Protein AF-D0SQ70-F1 (afdb_monomer_lite)

Sequence (177 aa):
MDIISVLKALFLGFIEGLTEFLPVSSTGHLILFGHLIDFHSDSGRVFEVVIQLGAILAVCWLYRKKIINLLHGFISGDYHARRFAINVFISFIPAVVIGVIAVDFIKQVLFSPSVVASALIIGALLIFAVEAKNFKVQTIEATNIGFKQAIVIGLVQCLAMIPGTSRSGATIIGAVT

pLDDT: mean 91.38, std 6.16, range [59.06, 98.06]

Organism: NCBI:txid575587

Radius of gyration: 18.03 Å; chains: 1; bounding box: 43×43×42 Å

Structure (mmCIF, N/CA/C/O backbone):
data_AF-D0SQ70-F1
#
_entry.id   AF-D0SQ70-F1
#
loop_
_atom_site.group_PDB
_atom_site.id
_atom_site.type_symbol
_atom_site.label_atom_id
_atom_site.label_alt_id
_atom_site.label_comp_id
_atom_site.label_asym_id
_atom_site.label_entity_id
_atom_site.label_seq_id
_atom_site.pdbx_PDB_ins_code
_atom_site.Cartn_x
_atom_site.Cartn_y
_atom_site.Cartn_z
_atom_site.occupancy
_atom_site.B_iso_or_equiv
_atom_site.auth_seq_id
_atom_site.auth_comp_id
_atom_site.auth_asym_id
_atom_site.auth_atom_id
_atom_site.pdbx_PDB_model_num
ATOM 1 N N . MET A 1 1 ? 19.336 -22.325 -10.936 1.00 65.19 1 MET A N 1
ATOM 2 C CA . MET A 1 1 ? 19.566 -20.869 -10.860 1.00 65.19 1 MET A CA 1
ATOM 3 C C . MET A 1 1 ? 21.047 -20.645 -10.669 1.00 65.19 1 MET A C 1
ATOM 5 O O . MET A 1 1 ? 21.650 -21.312 -9.837 1.00 65.19 1 MET A O 1
ATOM 9 N N . ASP A 1 2 ? 21.626 -19.768 -11.469 1.00 88.75 2 ASP A N 1
ATOM 10 C CA . ASP A 1 2 ? 22.977 -19.255 -11.282 1.00 88.75 2 ASP A CA 1
ATOM 11 C C . ASP A 1 2 ? 23.042 -18.331 -10.051 1.00 88.75 2 ASP A C 1
ATOM 13 O O . ASP A 1 2 ? 22.047 -17.727 -9.644 1.00 88.75 2 ASP A O 1
ATOM 17 N N . ILE A 1 3 ? 24.225 -18.235 -9.439 1.00 93.81 3 ILE A N 1
ATOM 18 C CA . ILE A 1 3 ? 24.451 -17.436 -8.221 1.00 93.81 3 ILE A CA 1
ATOM 19 C C . ILE A 1 3 ? 24.112 -15.959 -8.462 1.00 93.81 3 ILE A C 1
ATOM 21 O O . ILE A 1 3 ? 23.568 -15.298 -7.580 1.00 93.81 3 ILE A O 1
ATOM 25 N N . ILE A 1 4 ? 24.384 -15.451 -9.666 1.00 92.88 4 ILE A N 1
ATOM 26 C CA . ILE A 1 4 ? 24.116 -14.060 -10.036 1.00 92.88 4 ILE A CA 1
ATOM 27 C C . ILE A 1 4 ? 22.607 -13.787 -10.005 1.00 92.88 4 ILE A C 1
ATOM 29 O O . ILE A 1 4 ? 22.189 -12.812 -9.384 1.00 92.88 4 ILE A O 1
ATOM 33 N N . SER A 1 5 ? 21.776 -14.668 -10.569 1.00 90.69 5 SER A N 1
ATOM 34 C CA . SER A 1 5 ? 20.314 -14.542 -10.475 1.00 90.69 5 SER A CA 1
ATOM 35 C C . SER A 1 5 ? 19.795 -14.567 -9.037 1.00 90.69 5 SER A C 1
ATOM 37 O O . SER A 1 5 ? 18.888 -13.806 -8.704 1.00 90.69 5 SER A O 1
ATOM 39 N N . VAL A 1 6 ? 20.377 -15.391 -8.157 1.00 93.06 6 VAL A N 1
ATOM 40 C CA . VAL A 1 6 ? 20.009 -15.408 -6.726 1.00 93.06 6 VAL A CA 1
ATOM 41 C C . VAL A 1 6 ? 20.348 -14.074 -6.059 1.00 93.06 6 VAL A C 1
ATOM 43 O O . VAL A 1 6 ? 19.530 -13.539 -5.314 1.00 93.06 6 VAL A O 1
ATOM 46 N N . LEU A 1 7 ? 21.518 -13.501 -6.350 1.00 95.38 7 LEU A N 1
ATOM 47 C CA . LEU A 1 7 ? 21.910 -12.190 -5.826 1.00 95.38 7 LEU A CA 1
ATOM 48 C C . LEU A 1 7 ? 21.004 -11.065 -6.345 1.00 95.38 7 LEU A C 1
ATOM 50 O O . LEU A 1 7 ? 20.592 -10.218 -5.553 1.00 95.38 7 LEU A O 1
ATOM 54 N N . LYS A 1 8 ? 20.632 -11.078 -7.634 1.00 94.81 8 LYS A N 1
ATOM 55 C CA . LYS A 1 8 ? 19.654 -10.130 -8.199 1.00 94.81 8 LYS A CA 1
ATOM 56 C C . LYS A 1 8 ? 18.297 -10.248 -7.495 1.00 94.81 8 LYS A C 1
ATOM 58 O O . LYS A 1 8 ? 17.722 -9.236 -7.100 1.00 94.81 8 LYS A O 1
ATOM 63 N N . ALA A 1 9 ? 17.816 -11.473 -7.276 1.00 93.81 9 ALA A N 1
ATOM 64 C CA . ALA A 1 9 ? 16.555 -11.724 -6.584 1.00 93.81 9 ALA A CA 1
ATOM 65 C C . ALA A 1 9 ? 16.586 -11.261 -5.117 1.00 93.81 9 ALA A C 1
ATOM 67 O O . ALA A 1 9 ? 15.642 -10.624 -4.655 1.00 93.81 9 ALA A O 1
ATOM 68 N N . LEU A 1 10 ? 17.680 -11.530 -4.394 1.00 95.38 10 LEU A N 1
ATOM 69 C CA . LEU A 1 10 ? 17.880 -11.052 -3.021 1.00 95.38 10 LEU A CA 1
ATOM 70 C C . LEU A 1 10 ? 17.897 -9.524 -2.951 1.00 95.38 10 LEU A C 1
ATOM 72 O O . LEU A 1 10 ? 17.281 -8.945 -2.061 1.00 95.38 10 LEU A O 1
ATOM 76 N N . PHE A 1 11 ? 18.569 -8.874 -3.900 1.00 96.31 11 PHE A N 1
ATOM 77 C CA . PHE A 1 11 ? 18.612 -7.420 -3.983 1.00 96.31 11 PHE A CA 1
ATOM 78 C C . PHE A 1 11 ? 17.219 -6.821 -4.216 1.00 96.31 11 PHE A C 1
ATOM 80 O O . PHE A 1 11 ? 16.804 -5.941 -3.465 1.00 96.31 11 PHE A O 1
ATOM 87 N N . LEU A 1 12 ? 16.454 -7.333 -5.184 1.00 96.12 12 LEU A N 1
ATOM 88 C CA . LEU A 1 12 ? 15.084 -6.866 -5.426 1.00 96.12 12 LEU A CA 1
ATOM 89 C C . LEU A 1 12 ? 14.150 -7.161 -4.244 1.00 96.12 12 LEU A C 1
ATOM 91 O O . LEU A 1 12 ? 13.348 -6.306 -3.880 1.00 96.12 12 LEU A O 1
ATOM 95 N N . GLY A 1 13 ? 14.288 -8.320 -3.594 1.00 96.50 13 GLY A N 1
ATOM 96 C CA . GLY A 1 13 ? 13.541 -8.646 -2.377 1.00 96.50 13 GLY A CA 1
ATOM 97 C C . GLY A 1 13 ? 13.856 -7.702 -1.211 1.00 96.50 13 GLY A C 1
ATOM 98 O O . GLY A 1 13 ? 12.959 -7.322 -0.460 1.00 96.50 13 GLY A O 1
ATOM 99 N N . PHE A 1 14 ? 15.113 -7.269 -1.079 1.00 96.88 14 PHE A N 1
ATOM 100 C CA . PHE A 1 14 ? 15.507 -6.252 -0.106 1.00 96.88 14 PHE A CA 1
ATOM 101 C C . PHE A 1 14 ? 14.873 -4.889 -0.416 1.00 96.88 14 PHE A C 1
ATOM 103 O O . PHE A 1 14 ? 14.317 -4.258 0.482 1.00 96.88 14 PHE A O 1
ATOM 110 N N . ILE A 1 15 ? 14.902 -4.458 -1.682 1.00 97.12 15 ILE A N 1
ATOM 111 C CA . ILE A 1 15 ? 14.255 -3.213 -2.122 1.00 97.12 15 ILE A CA 1
ATOM 112 C C . ILE A 1 15 ? 12.750 -3.249 -1.846 1.00 97.12 15 ILE A C 1
ATOM 114 O O . ILE A 1 15 ? 12.219 -2.303 -1.267 1.00 97.12 15 ILE A O 1
ATOM 118 N N . GLU A 1 16 ? 12.072 -4.339 -2.202 1.00 96.31 16 GLU A N 1
ATOM 119 C CA . GLU A 1 16 ? 10.650 -4.550 -1.913 1.00 96.31 16 GLU A CA 1
ATOM 120 C C . GLU A 1 16 ? 10.363 -4.422 -0.411 1.00 96.31 16 GLU A C 1
ATOM 122 O O . GLU A 1 16 ? 9.550 -3.595 0.002 1.00 96.31 16 GLU A O 1
ATOM 127 N N . GLY A 1 17 ? 11.099 -5.159 0.426 1.00 95.88 17 GLY A N 1
ATOM 128 C CA . GLY A 1 17 ? 10.924 -5.118 1.879 1.00 95.88 17 GLY A CA 1
ATOM 129 C C . GLY A 1 17 ? 11.123 -3.725 2.487 1.00 95.88 17 GLY A C 1
ATOM 130 O O . GLY A 1 17 ? 10.432 -3.373 3.444 1.00 95.88 17 GLY A O 1
ATOM 131 N N . LEU A 1 18 ? 12.030 -2.916 1.929 1.00 95.88 18 LEU A N 1
ATOM 132 C CA . LEU A 1 18 ? 12.247 -1.534 2.362 1.00 95.88 18 LEU A CA 1
ATOM 133 C C . LEU A 1 18 ? 11.174 -0.560 1.870 1.00 95.88 18 LEU A C 1
ATOM 135 O O . LEU A 1 18 ? 10.900 0.424 2.548 1.00 95.88 18 LEU A O 1
ATOM 139 N N . THR A 1 19 ? 10.608 -0.771 0.686 1.00 95.81 19 THR A N 1
ATOM 140 C CA . THR A 1 19 ? 9.820 0.267 -0.001 1.00 95.81 19 THR A CA 1
ATOM 141 C C . THR A 1 19 ? 8.316 0.026 0.026 1.00 95.81 19 THR A C 1
ATOM 143 O O . THR A 1 19 ? 7.562 0.982 -0.142 1.00 95.81 19 THR A O 1
ATOM 146 N N . GLU A 1 20 ? 7.860 -1.199 0.295 1.00 94.69 20 GLU A N 1
ATOM 147 C CA . GLU A 1 20 ? 6.439 -1.567 0.221 1.00 94.69 20 GLU A CA 1
ATOM 148 C C . GLU A 1 20 ? 5.556 -0.801 1.218 1.00 94.69 20 GLU A C 1
ATOM 150 O O . GLU A 1 20 ? 4.446 -0.373 0.894 1.00 94.69 20 GLU A O 1
ATOM 155 N N . PHE A 1 21 ? 6.057 -0.571 2.434 1.00 92.88 21 PHE A N 1
ATOM 156 C CA . PHE A 1 21 ? 5.302 0.121 3.486 1.00 92.88 21 PHE A CA 1
ATOM 157 C C . PHE A 1 21 ? 5.644 1.605 3.611 1.00 92.88 21 PHE A C 1
ATOM 159 O O . PHE A 1 21 ? 4.884 2.353 4.226 1.00 92.88 21 PHE A O 1
ATOM 166 N N . LEU A 1 22 ? 6.745 2.052 3.003 1.00 93.12 22 LEU A N 1
ATOM 167 C CA . LEU A 1 22 ? 7.110 3.464 2.956 1.00 93.12 22 LEU A CA 1
ATOM 168 C C . LEU A 1 22 ? 6.321 4.176 1.844 1.00 93.12 22 LEU A C 1
ATOM 170 O O . LEU A 1 22 ? 6.012 3.563 0.817 1.00 93.12 22 LEU A O 1
ATOM 174 N N . PRO A 1 23 ? 5.998 5.472 1.997 1.00 92.81 23 PRO A N 1
ATOM 175 C CA . PRO A 1 23 ? 5.227 6.226 1.011 1.00 92.81 23 PRO A CA 1
ATOM 176 C C . PRO A 1 23 ? 6.066 6.615 -0.230 1.00 92.81 23 PRO A C 1
ATOM 178 O O . PRO A 1 23 ? 6.048 7.760 -0.663 1.00 92.81 23 PRO A O 1
ATOM 181 N N . VAL A 1 24 ? 6.824 5.663 -0.796 1.00 92.19 24 VAL A N 1
ATOM 182 C CA . VAL A 1 24 ? 7.835 5.878 -1.855 1.00 92.19 24 VAL A CA 1
ATOM 183 C C . VAL A 1 24 ? 7.651 4.996 -3.098 1.00 92.19 24 VAL A C 1
ATOM 185 O O . VAL A 1 24 ? 8.394 5.148 -4.060 1.00 92.19 24 VAL A O 1
ATOM 188 N N . SER A 1 25 ? 6.642 4.114 -3.106 1.00 92.50 25 SER A N 1
ATOM 189 C CA . SER A 1 25 ? 6.268 3.223 -4.221 1.00 92.50 25 SER A CA 1
ATOM 190 C C . SER A 1 25 ? 7.315 2.155 -4.563 1.00 92.50 25 SER A C 1
ATOM 192 O O . SER A 1 25 ? 8.255 2.380 -5.331 1.00 92.50 25 SER A O 1
ATOM 194 N N . SER A 1 26 ? 7.102 0.947 -4.039 1.00 92.31 26 SER A N 1
ATOM 195 C CA . SER A 1 26 ? 7.899 -0.249 -4.343 1.00 92.31 26 SER A CA 1
ATOM 196 C C . SER A 1 26 ? 7.909 -0.593 -5.830 1.00 92.31 26 SER A C 1
ATOM 198 O O . SER A 1 26 ? 8.962 -0.859 -6.402 1.00 92.31 26 SER A O 1
ATOM 200 N N . THR A 1 27 ? 6.761 -0.474 -6.504 1.00 89.75 27 THR A N 1
ATOM 201 C CA . THR A 1 27 ? 6.634 -0.758 -7.944 1.00 89.75 27 THR A CA 1
ATOM 202 C C . THR A 1 27 ? 7.589 0.089 -8.788 1.00 89.75 27 THR A C 1
ATOM 204 O O . THR A 1 27 ? 8.228 -0.437 -9.696 1.00 89.75 27 THR A O 1
ATOM 207 N N . GLY A 1 28 ? 7.721 1.387 -8.492 1.00 89.00 28 GLY A N 1
ATOM 208 C CA . GLY A 1 28 ? 8.653 2.259 -9.212 1.00 89.00 28 GLY A CA 1
ATOM 209 C C . GLY A 1 28 ? 10.113 1.845 -9.007 1.00 89.00 28 GLY A C 1
ATOM 210 O O . GLY A 1 28 ? 10.874 1.762 -9.971 1.00 89.00 28 GLY A O 1
ATOM 211 N N . HIS A 1 29 ? 10.482 1.516 -7.766 1.00 91.94 29 HIS A N 1
ATOM 212 C CA . HIS A 1 29 ? 11.832 1.070 -7.423 1.00 91.94 29 HIS A CA 1
ATOM 213 C C . HIS A 1 29 ? 12.172 -0.279 -8.066 1.00 91.94 29 HIS A C 1
ATOM 215 O O . HIS A 1 29 ? 13.251 -0.417 -8.636 1.00 91.94 29 HIS A O 1
ATOM 221 N N . LEU A 1 30 ? 11.256 -1.250 -8.042 1.00 91.94 30 LEU A N 1
ATOM 222 C CA . LEU A 1 30 ? 11.457 -2.555 -8.674 1.00 91.94 30 LEU A CA 1
ATOM 223 C C . LEU A 1 30 ? 11.602 -2.450 -10.195 1.00 91.94 30 LEU A C 1
ATOM 225 O O . LEU A 1 30 ? 12.467 -3.113 -10.759 1.00 91.94 30 LEU A O 1
ATOM 229 N N . ILE A 1 31 ? 10.824 -1.584 -10.858 1.00 87.94 31 ILE A N 1
ATOM 230 C CA . ILE A 1 31 ? 10.971 -1.333 -12.301 1.00 87.94 31 ILE A CA 1
ATOM 231 C C . ILE A 1 31 ? 12.347 -0.724 -12.605 1.00 87.94 31 ILE A C 1
ATOM 233 O O . ILE A 1 31 ? 13.044 -1.197 -13.502 1.00 87.94 31 ILE A O 1
ATOM 237 N N . LEU A 1 32 ? 12.752 0.306 -11.853 1.00 88.81 32 LEU A N 1
ATOM 238 C CA . LEU A 1 32 ? 14.027 0.993 -12.064 1.00 88.81 32 LEU A CA 1
ATOM 239 C C . LEU A 1 32 ? 15.219 0.062 -11.815 1.00 88.81 32 LEU A C 1
ATOM 241 O O . LEU A 1 32 ? 16.075 -0.101 -12.682 1.00 88.81 32 LEU A O 1
ATOM 245 N N . PHE A 1 33 ? 15.278 -0.558 -10.636 1.00 92.62 33 PHE A N 1
ATOM 246 C CA . PHE A 1 33 ? 16.391 -1.425 -10.264 1.00 92.62 33 PHE A CA 1
ATOM 247 C C . PHE A 1 33 ? 16.404 -2.724 -11.063 1.00 92.62 33 PHE A C 1
ATOM 249 O O . PHE A 1 33 ? 17.487 -3.177 -11.421 1.00 92.62 33 PHE A O 1
ATOM 256 N N . GLY A 1 34 ? 15.238 -3.283 -11.402 1.00 91.44 34 GLY A N 1
ATOM 257 C CA . GLY A 1 34 ? 15.129 -4.434 -12.295 1.00 91.44 34 GLY A CA 1
ATOM 258 C C . GLY A 1 34 ? 15.733 -4.147 -13.669 1.00 91.44 34 GLY A C 1
ATOM 259 O O . GLY A 1 34 ? 16.508 -4.954 -14.173 1.00 91.44 34 GLY A O 1
ATOM 260 N N . HIS A 1 35 ? 15.477 -2.961 -14.231 1.00 88.81 35 HIS A N 1
ATOM 261 C CA . HIS A 1 35 ? 16.108 -2.536 -15.481 1.00 88.81 35 HIS A CA 1
ATOM 262 C C . HIS A 1 35 ? 17.628 -2.340 -15.339 1.00 88.81 35 HIS A C 1
ATOM 264 O O . HIS A 1 35 ? 18.383 -2.823 -16.176 1.00 88.81 35 HIS A O 1
ATOM 270 N N . LEU A 1 36 ? 18.092 -1.685 -14.266 1.00 91.88 36 LEU A N 1
ATOM 271 C CA . LEU A 1 36 ? 19.521 -1.410 -14.042 1.00 91.88 36 LEU A CA 1
ATOM 272 C C . LEU A 1 36 ? 20.372 -2.673 -13.879 1.00 91.88 36 LEU A C 1
ATOM 274 O O . LEU A 1 36 ? 21.534 -2.685 -14.280 1.00 91.88 36 LEU A O 1
ATOM 278 N N . ILE A 1 37 ? 19.814 -3.717 -13.267 1.00 93.31 37 ILE A N 1
ATOM 279 C CA . ILE A 1 37 ? 20.520 -4.984 -13.046 1.00 93.31 37 ILE A CA 1
ATOM 280 C C . ILE A 1 37 ? 20.214 -6.021 -14.131 1.00 93.31 37 ILE A C 1
ATOM 282 O O . ILE A 1 37 ? 20.612 -7.174 -13.972 1.00 93.31 37 ILE A O 1
ATOM 286 N N . ASP A 1 38 ? 19.509 -5.643 -15.201 1.00 90.38 38 ASP A N 1
ATOM 287 C CA . ASP A 1 38 ? 19.092 -6.539 -16.285 1.00 90.38 38 ASP A CA 1
ATOM 288 C C . ASP A 1 38 ? 18.374 -7.790 -15.742 1.00 90.38 38 ASP A C 1
ATOM 290 O O . ASP A 1 38 ? 18.809 -8.935 -15.906 1.00 90.38 38 ASP A O 1
ATOM 294 N N . PHE A 1 39 ? 17.340 -7.560 -14.931 1.00 88.88 39 PHE A N 1
ATOM 295 C CA . PHE A 1 39 ? 16.474 -8.596 -14.382 1.00 88.88 39 PHE A CA 1
ATOM 296 C C . PHE A 1 39 ? 15.124 -8.545 -15.090 1.00 88.88 39 PHE A C 1
ATOM 298 O O . PHE A 1 39 ? 14.319 -7.636 -14.880 1.00 88.88 39 PHE A O 1
ATOM 305 N N . HIS A 1 40 ? 14.873 -9.551 -15.919 1.00 79.06 40 HIS A N 1
ATOM 306 C CA . HIS A 1 40 ? 13.598 -9.728 -16.594 1.00 79.06 40 HIS A CA 1
ATOM 307 C C . HIS A 1 40 ? 12.749 -10.723 -15.815 1.00 79.06 40 HIS A C 1
ATOM 309 O O . HIS A 1 40 ? 13.052 -11.912 -15.765 1.00 79.06 40 HIS A O 1
ATOM 315 N N . SER A 1 41 ? 11.684 -10.223 -15.197 1.00 70.56 41 SER A N 1
ATOM 316 C CA . SER A 1 41 ? 10.628 -11.078 -14.670 1.00 70.56 41 SER A CA 1
ATOM 317 C C . SER A 1 41 ? 9.864 -11.715 -15.833 1.00 70.56 41 SER A C 1
ATOM 319 O O . SER A 1 41 ? 9.606 -11.049 -16.841 1.00 70.56 41 SER A O 1
ATOM 321 N N . ASP A 1 42 ? 9.513 -12.994 -15.699 1.00 70.81 42 ASP A N 1
ATOM 322 C CA . ASP A 1 42 ? 8.733 -13.734 -16.694 1.00 70.81 42 ASP A CA 1
ATOM 323 C C . ASP A 1 42 ? 7.393 -13.043 -17.015 1.00 70.81 42 ASP A C 1
ATOM 325 O O . ASP A 1 42 ? 6.940 -12.117 -16.328 1.00 70.81 42 ASP A O 1
ATOM 329 N N . SER A 1 43 ? 6.725 -13.523 -18.071 1.00 59.06 43 SER A N 1
ATOM 330 C CA . SER A 1 43 ? 5.433 -13.027 -18.553 1.00 59.06 43 SER A CA 1
ATOM 331 C C . SER A 1 43 ? 4.447 -12.773 -17.401 1.00 59.06 43 SER A C 1
ATOM 333 O O . SER A 1 43 ? 3.882 -13.700 -16.829 1.00 59.06 43 SER A O 1
ATOM 335 N N . GLY A 1 44 ? 4.233 -11.497 -17.062 1.00 63.66 44 GLY A N 1
ATOM 336 C CA . GLY A 1 44 ? 3.262 -11.078 -16.046 1.00 63.66 44 GLY A CA 1
ATOM 337 C C . GLY A 1 44 ? 3.817 -10.565 -14.713 1.00 63.66 44 GLY A C 1
ATOM 338 O O . GLY A 1 44 ? 3.003 -10.280 -13.839 1.00 63.66 44 GLY A O 1
ATOM 339 N N . ARG A 1 45 ? 5.138 -10.376 -14.551 1.00 78.88 45 ARG A N 1
ATOM 340 C CA . ARG A 1 45 ? 5.746 -9.852 -13.302 1.00 78.88 45 ARG A CA 1
ATOM 341 C C . ARG A 1 45 ? 5.500 -10.737 -12.077 1.00 78.88 45 ARG A C 1
ATOM 343 O O . ARG A 1 45 ? 5.202 -10.273 -10.976 1.00 78.88 45 ARG A O 1
ATOM 350 N N . VAL A 1 46 ? 5.573 -12.048 -12.291 1.00 87.50 46 VAL A N 1
ATOM 351 C CA . VAL A 1 46 ? 5.297 -13.046 -11.249 1.00 87.50 46 VAL A CA 1
ATOM 352 C C . VAL A 1 46 ? 6.287 -12.910 -10.095 1.00 87.50 46 VAL A C 1
ATOM 354 O O . VAL A 1 46 ? 5.886 -13.011 -8.938 1.00 87.50 46 VAL A O 1
ATOM 357 N N . PHE A 1 47 ? 7.560 -12.639 -10.394 1.00 90.44 47 PHE A N 1
ATOM 358 C CA . PHE A 1 47 ? 8.588 -12.485 -9.370 1.00 90.44 47 PHE A CA 1
ATOM 359 C C . PHE A 1 47 ? 8.242 -11.368 -8.375 1.00 90.44 47 PHE A C 1
ATOM 361 O O . PHE A 1 47 ? 8.255 -11.599 -7.168 1.00 90.44 47 PHE A O 1
ATOM 368 N N . GLU A 1 48 ? 7.864 -10.193 -8.876 1.00 90.12 48 GLU A N 1
ATOM 369 C CA . GLU A 1 48 ? 7.498 -9.019 -8.083 1.00 90.12 48 GLU A CA 1
ATOM 370 C C . GLU A 1 48 ? 6.280 -9.299 -7.190 1.00 90.12 48 GLU A C 1
ATOM 372 O O . GLU A 1 48 ? 6.265 -8.936 -6.015 1.00 90.12 48 GLU A O 1
ATOM 377 N N . VAL A 1 49 ? 5.285 -10.022 -7.714 1.00 89.50 49 VAL A N 1
ATOM 378 C CA . VAL A 1 49 ? 4.106 -10.448 -6.940 1.00 89.50 49 VAL A CA 1
ATOM 379 C C . VAL A 1 49 ? 4.487 -11.432 -5.827 1.00 89.50 49 VAL A C 1
ATOM 381 O O . VAL A 1 49 ? 3.934 -11.378 -4.729 1.00 89.50 49 VAL A O 1
ATOM 384 N N . VAL A 1 50 ? 5.435 -12.336 -6.079 1.00 93.38 50 VAL A N 1
ATOM 385 C CA . VAL A 1 50 ? 5.872 -13.326 -5.083 1.00 93.38 50 VAL A CA 1
ATOM 386 C C . VAL A 1 50 ? 6.683 -12.674 -3.964 1.00 93.38 50 VAL A C 1
ATOM 388 O O . VAL A 1 50 ? 6.462 -12.995 -2.798 1.00 93.38 50 VAL A O 1
ATOM 391 N N . ILE A 1 51 ? 7.590 -11.742 -4.266 1.00 94.38 51 ILE A N 1
ATOM 392 C CA . ILE A 1 51 ? 8.387 -11.082 -3.217 1.00 94.38 51 ILE A CA 1
ATOM 393 C C . ILE A 1 51 ? 7.536 -10.174 -2.313 1.00 94.38 51 ILE A C 1
ATOM 395 O O . ILE A 1 51 ? 7.801 -10.109 -1.111 1.00 94.38 51 ILE A O 1
ATOM 399 N N . GLN A 1 52 ? 6.451 -9.587 -2.837 1.00 95.06 52 GLN A N 1
ATOM 400 C CA . GLN A 1 52 ? 5.447 -8.857 -2.045 1.00 95.06 52 GLN A CA 1
ATOM 401 C C . GLN A 1 52 ? 4.824 -9.723 -0.944 1.00 95.06 52 GLN A C 1
ATOM 403 O O . GLN A 1 52 ? 4.522 -9.231 0.146 1.00 95.06 52 GLN A O 1
ATOM 408 N N . LEU A 1 53 ? 4.673 -11.034 -1.172 1.00 95.88 53 LEU A N 1
ATOM 409 C CA . LEU A 1 53 ? 4.201 -11.950 -0.132 1.00 95.88 53 LEU A CA 1
ATOM 410 C C . LEU A 1 53 ? 5.140 -11.951 1.081 1.00 95.88 53 LEU A C 1
ATOM 412 O O . LEU A 1 53 ? 4.668 -12.010 2.214 1.00 95.88 53 LEU A O 1
ATOM 416 N N . GLY A 1 54 ? 6.452 -11.824 0.868 1.00 96.31 54 GLY A N 1
ATOM 417 C CA . GLY A 1 54 ? 7.430 -11.691 1.947 1.00 96.31 54 GLY A CA 1
ATOM 418 C C . GLY A 1 54 ? 7.184 -10.446 2.803 1.00 96.31 54 GLY A C 1
ATOM 419 O O . GLY A 1 54 ? 7.157 -10.538 4.033 1.00 96.31 54 GLY A O 1
ATOM 420 N N . ALA A 1 55 ? 6.916 -9.303 2.166 1.00 95.81 55 ALA A N 1
ATOM 421 C CA . ALA A 1 55 ? 6.558 -8.066 2.858 1.00 95.81 55 ALA A CA 1
ATOM 422 C C . ALA A 1 55 ? 5.243 -8.219 3.650 1.00 95.81 55 ALA A C 1
ATOM 424 O O . ALA A 1 55 ? 5.173 -7.855 4.828 1.00 95.81 55 ALA A O 1
ATOM 425 N N . ILE A 1 56 ? 4.216 -8.834 3.053 1.00 95.94 56 ILE A N 1
ATOM 426 C CA . ILE A 1 56 ? 2.938 -9.128 3.725 1.00 95.94 56 ILE A CA 1
ATOM 427 C C . ILE A 1 56 ? 3.163 -10.008 4.961 1.00 95.94 56 ILE A C 1
ATOM 429 O O . ILE A 1 56 ? 2.661 -9.698 6.044 1.00 95.94 56 ILE A O 1
ATOM 433 N N . LEU A 1 57 ? 3.953 -11.077 4.832 1.00 97.44 57 LEU A N 1
ATOM 434 C CA . LEU A 1 57 ? 4.275 -11.974 5.941 1.00 97.44 57 LEU A CA 1
ATOM 435 C C . LEU A 1 57 ? 5.023 -11.252 7.067 1.00 97.44 57 LEU A C 1
ATOM 437 O O . LEU A 1 57 ? 4.753 -11.525 8.238 1.00 97.44 57 LEU A O 1
ATOM 441 N N . ALA A 1 58 ? 5.898 -10.295 6.746 1.00 97.00 58 ALA A N 1
ATOM 442 C CA . ALA A 1 58 ? 6.565 -9.469 7.749 1.00 97.00 58 ALA A CA 1
ATOM 443 C C . ALA A 1 58 ? 5.559 -8.648 8.577 1.00 97.00 58 ALA A C 1
ATOM 445 O O . ALA A 1 58 ? 5.658 -8.618 9.806 1.00 97.00 58 ALA A O 1
ATOM 446 N N . VAL A 1 59 ? 4.537 -8.058 7.944 1.00 95.81 59 VAL A N 1
ATOM 447 C CA . VAL A 1 59 ? 3.448 -7.342 8.641 1.00 95.81 59 VAL A CA 1
ATOM 448 C C . VAL A 1 59 ? 2.587 -8.294 9.465 1.00 95.81 59 VAL A C 1
ATOM 450 O O . VAL A 1 59 ? 2.292 -8.000 10.628 1.00 95.81 59 VAL A O 1
ATOM 453 N N . CYS A 1 60 ? 2.218 -9.452 8.909 1.00 97.19 60 CYS A N 1
ATOM 454 C CA . CYS A 1 60 ? 1.482 -10.482 9.641 1.00 97.19 60 CYS A CA 1
ATOM 455 C C . CYS A 1 60 ? 2.249 -10.935 10.888 1.00 97.19 60 CYS A C 1
ATOM 457 O O . CYS A 1 60 ? 1.652 -11.089 11.952 1.00 97.19 60 CYS A O 1
ATOM 459 N N . TRP A 1 61 ? 3.571 -11.096 10.789 1.00 98.06 61 TRP A N 1
ATOM 460 C CA . TRP A 1 61 ? 4.422 -11.451 11.918 1.00 98.06 61 TRP A CA 1
ATOM 461 C C . TRP A 1 61 ? 4.537 -10.315 12.938 1.00 98.06 61 TRP A C 1
ATOM 463 O O . TRP A 1 61 ? 4.327 -10.548 14.134 1.00 98.06 61 TRP A O 1
ATOM 473 N N . LEU A 1 62 ? 4.823 -9.088 12.493 1.00 97.38 62 LEU A N 1
ATOM 474 C CA . LEU A 1 62 ? 4.956 -7.906 13.350 1.00 97.38 62 LEU A CA 1
ATOM 475 C C . LEU A 1 62 ? 3.686 -7.680 14.180 1.00 97.38 62 LEU A C 1
ATOM 477 O O . LEU A 1 62 ? 3.756 -7.539 15.402 1.00 97.38 62 LEU A O 1
ATOM 481 N N . TYR A 1 63 ? 2.519 -7.738 13.535 1.00 96.12 63 TYR A N 1
ATOM 482 C CA . TYR A 1 63 ? 1.221 -7.510 14.169 1.00 96.12 63 TYR A CA 1
ATOM 483 C C . TYR A 1 63 ? 0.491 -8.792 14.585 1.00 96.12 63 TYR A C 1
ATOM 485 O O . TYR A 1 63 ? -0.689 -8.724 14.929 1.00 96.12 63 TYR A O 1
ATOM 493 N N . ARG A 1 64 ? 1.166 -9.950 14.647 1.00 97.81 64 ARG A N 1
ATOM 494 C CA . ARG A 1 64 ? 0.538 -11.259 14.933 1.00 97.81 64 ARG A CA 1
ATOM 495 C C . ARG A 1 64 ? -0.362 -11.256 16.168 1.00 97.81 64 ARG A C 1
ATOM 497 O O . ARG A 1 64 ? -1.484 -11.741 16.110 1.00 97.81 64 ARG A O 1
ATOM 504 N N . LYS A 1 65 ? 0.085 -10.639 17.270 1.00 96.75 65 LYS A N 1
ATOM 505 C CA . LYS A 1 65 ? -0.711 -10.527 18.506 1.00 96.75 65 LYS A CA 1
ATOM 506 C C . LYS A 1 65 ? -1.965 -9.675 18.292 1.00 96.75 65 LYS A C 1
ATOM 508 O O . LYS A 1 65 ? -3.036 -10.049 18.746 1.00 96.75 65 LYS A O 1
ATOM 513 N N . LYS A 1 66 ? -1.848 -8.555 17.570 1.00 93.25 66 LYS A N 1
ATOM 514 C CA . LYS A 1 66 ? -2.977 -7.666 17.258 1.00 93.25 66 LYS A CA 1
ATOM 515 C C . LYS A 1 66 ? -3.994 -8.362 16.353 1.00 93.25 66 LYS A C 1
ATOM 517 O O . LYS A 1 66 ? -5.186 -8.241 16.601 1.00 93.25 66 LYS A O 1
ATOM 522 N N . ILE A 1 67 ? -3.527 -9.122 15.362 1.00 95.56 67 ILE A N 1
ATOM 523 C CA . ILE A 1 67 ? -4.374 -9.916 14.462 1.00 95.56 67 ILE A CA 1
ATOM 524 C C . ILE A 1 67 ? -5.103 -11.019 15.243 1.00 95.56 67 ILE A C 1
ATOM 526 O O . ILE A 1 67 ? -6.321 -11.114 15.151 1.00 95.56 67 ILE A O 1
ATOM 530 N N . ILE A 1 68 ? -4.392 -11.803 16.062 1.00 96.62 68 ILE A N 1
ATOM 531 C CA . ILE A 1 68 ? -4.996 -12.866 16.887 1.00 96.62 68 ILE A CA 1
ATOM 532 C C . ILE A 1 68 ? -6.034 -12.283 17.853 1.00 96.62 68 ILE A C 1
ATOM 534 O O . ILE A 1 68 ? -7.148 -12.797 17.934 1.00 96.62 68 ILE A O 1
ATOM 538 N N . ASN A 1 69 ? -5.709 -11.184 18.539 1.00 94.88 69 ASN A N 1
ATOM 539 C CA . ASN A 1 69 ? -6.637 -10.519 19.455 1.00 94.88 69 ASN A CA 1
ATOM 540 C C . ASN A 1 69 ? -7.869 -9.971 18.723 1.00 94.88 69 ASN A C 1
ATOM 542 O O . ASN A 1 69 ? -8.979 -10.076 19.238 1.00 94.88 69 ASN A O 1
ATOM 546 N N . LEU A 1 70 ? -7.690 -9.425 17.516 1.00 94.56 70 LEU A N 1
ATOM 547 C CA . LEU A 1 70 ? -8.794 -8.952 16.685 1.00 94.56 70 LEU A CA 1
ATOM 548 C C . LEU A 1 70 ? -9.722 -10.101 16.274 1.00 94.56 70 LEU A C 1
ATOM 550 O O . LEU A 1 70 ? -10.936 -9.954 16.366 1.00 94.56 70 LEU A O 1
ATOM 554 N N . LEU A 1 71 ? -9.163 -11.247 15.870 1.00 95.44 71 LEU A N 1
ATOM 555 C CA . LEU A 1 71 ? -9.933 -12.442 15.512 1.00 95.44 71 LEU A CA 1
ATOM 556 C C . LEU A 1 71 ? -10.694 -13.006 16.717 1.00 95.44 71 LEU A C 1
ATOM 558 O O . LEU A 1 71 ? -11.892 -13.270 16.616 1.00 95.44 71 LEU A O 1
ATOM 562 N N . HIS A 1 72 ? -10.033 -13.128 17.871 1.00 96.38 72 HIS A N 1
ATOM 563 C CA . HIS A 1 72 ? -10.686 -13.548 19.110 1.00 96.38 72 HIS A CA 1
ATOM 564 C C . HIS A 1 72 ? -11.816 -12.596 19.507 1.00 96.38 72 HIS A C 1
ATOM 566 O O . HIS A 1 72 ? -12.920 -13.062 19.776 1.00 96.38 72 HIS A O 1
ATOM 572 N N . GLY A 1 73 ? -11.565 -11.283 19.497 1.00 95.62 73 GLY A N 1
ATOM 573 C CA . GLY A 1 73 ? -12.568 -10.264 19.810 1.00 95.62 73 GLY A CA 1
ATOM 574 C C . GLY A 1 73 ? -13.750 -10.275 18.838 1.00 95.62 73 GLY A C 1
ATOM 575 O O . GLY A 1 73 ? -14.905 -10.140 19.240 1.00 95.62 73 GLY A O 1
ATOM 576 N N . PHE A 1 74 ? -13.485 -10.507 17.550 1.00 94.44 74 PHE A N 1
ATOM 577 C CA . PHE A 1 74 ? -14.530 -10.627 16.538 1.00 94.44 74 PHE A CA 1
ATOM 578 C C . PHE A 1 74 ? -15.476 -11.803 16.830 1.00 94.44 74 PHE A C 1
ATOM 580 O O . PHE A 1 74 ? -16.701 -11.641 16.788 1.00 94.44 74 PHE A O 1
ATOM 587 N N . ILE A 1 75 ? -14.914 -12.967 17.173 1.00 95.38 75 ILE A N 1
ATOM 588 C CA . ILE A 1 75 ? -15.672 -14.184 17.491 1.00 95.38 75 ILE A CA 1
ATOM 589 C C . ILE A 1 75 ? -16.408 -14.037 18.829 1.00 95.38 75 ILE A C 1
ATOM 591 O O . ILE A 1 75 ? -17.593 -14.353 18.905 1.00 95.38 75 ILE A O 1
ATOM 595 N N . SER A 1 76 ? -15.743 -13.511 19.863 1.00 95.50 76 SER A N 1
ATOM 596 C CA . SER A 1 76 ? -16.300 -13.400 21.218 1.00 95.50 76 SER A CA 1
ATOM 597 C C . SER A 1 76 ? -17.409 -12.359 21.360 1.00 95.50 76 SER A C 1
ATOM 599 O O . SER A 1 76 ? -18.167 -12.411 22.324 1.00 95.50 76 SER A O 1
ATOM 601 N N . GLY A 1 77 ? -17.532 -11.425 20.414 1.00 93.44 77 GLY A N 1
ATOM 602 C CA . GLY A 1 77 ? -18.551 -10.379 20.483 1.00 93.44 77 GLY A CA 1
ATOM 603 C C . GLY A 1 77 ? -18.066 -9.025 20.971 1.00 93.44 77 GLY A C 1
ATOM 604 O O . GLY A 1 77 ? -18.902 -8.155 21.205 1.00 93.44 77 GLY A O 1
ATOM 605 N N . ASP A 1 78 ? -16.754 -8.816 21.077 1.00 95.75 78 ASP A N 1
ATOM 606 C CA . ASP A 1 78 ? -16.193 -7.521 21.446 1.00 95.75 78 ASP A CA 1
ATOM 607 C C . ASP A 1 78 ? -16.588 -6.455 20.410 1.00 95.75 78 ASP A C 1
ATOM 609 O O . ASP A 1 78 ? -16.258 -6.535 19.221 1.00 95.75 78 ASP A O 1
ATOM 613 N N . TYR A 1 79 ? -17.323 -5.445 20.879 1.00 93.19 79 TYR A N 1
ATOM 614 C CA . TYR A 1 79 ? -17.838 -4.363 20.048 1.00 93.19 79 TYR A CA 1
ATOM 615 C C . TYR A 1 79 ? -16.721 -3.575 19.351 1.00 93.19 79 TYR A C 1
ATOM 617 O O . TYR A 1 79 ? -16.837 -3.265 18.163 1.00 93.19 79 TYR A O 1
ATOM 625 N N . HIS A 1 80 ? -15.629 -3.272 20.056 1.00 92.12 80 HIS A N 1
ATOM 626 C CA . HIS A 1 80 ? -14.513 -2.503 19.513 1.00 92.12 80 HIS A CA 1
ATOM 627 C C . HIS A 1 80 ? -13.738 -3.313 18.472 1.00 92.12 80 HIS A C 1
ATOM 629 O O . HIS A 1 80 ? -13.442 -2.797 17.392 1.00 92.12 80 HIS A O 1
ATOM 635 N N . ALA A 1 81 ? -13.476 -4.593 18.748 1.00 94.06 81 ALA A N 1
ATOM 636 C CA . ALA A 1 81 ? -12.817 -5.494 17.808 1.00 94.06 81 ALA A CA 1
ATOM 637 C C . ALA A 1 81 ? -13.654 -5.690 16.534 1.00 94.06 81 ALA A C 1
ATOM 639 O O . ALA A 1 81 ? -13.140 -5.542 15.423 1.00 94.06 81 ALA A O 1
ATOM 640 N N . ARG A 1 82 ? -14.963 -5.946 16.674 1.00 94.88 82 ARG A N 1
ATOM 641 C CA . ARG A 1 82 ? -15.881 -6.086 15.532 1.00 94.88 82 ARG A CA 1
ATOM 642 C C . ARG A 1 82 ? -15.950 -4.819 14.701 1.00 94.88 82 ARG A C 1
ATOM 644 O O . ARG A 1 82 ? -15.807 -4.887 13.484 1.00 94.88 82 ARG A O 1
ATOM 651 N N . ARG A 1 83 ? -16.122 -3.664 15.347 1.00 94.88 83 ARG A N 1
ATOM 652 C CA . ARG A 1 83 ? -16.157 -2.371 14.662 1.00 94.88 83 ARG A CA 1
ATOM 653 C C . ARG A 1 83 ? -14.864 -2.112 13.891 1.00 94.88 83 ARG A C 1
ATOM 655 O O . ARG A 1 83 ? -14.934 -1.706 12.735 1.00 94.88 83 ARG A O 1
ATOM 662 N N . PHE A 1 84 ? -13.702 -2.362 14.495 1.00 94.94 84 PHE A N 1
ATOM 663 C CA . PHE A 1 84 ? -12.422 -2.182 13.811 1.00 94.94 84 PHE A CA 1
ATOM 664 C C . PHE A 1 84 ? -12.279 -3.129 12.611 1.00 94.94 84 PHE A C 1
ATOM 666 O O . PHE A 1 84 ? -11.953 -2.671 11.520 1.00 94.94 84 PHE A O 1
ATOM 673 N N . ALA A 1 85 ? -12.597 -4.419 12.770 1.00 94.94 85 ALA A N 1
ATOM 674 C CA . ALA A 1 85 ? -12.549 -5.392 11.677 1.00 94.94 85 ALA A CA 1
ATOM 675 C C . ALA A 1 85 ? -13.492 -5.022 10.517 1.00 94.94 85 ALA A C 1
ATOM 677 O O . ALA A 1 85 ? -13.096 -5.074 9.354 1.00 94.94 85 ALA A O 1
ATOM 678 N N . ILE A 1 86 ? -14.717 -4.590 10.832 1.00 95.19 86 ILE A N 1
ATOM 679 C CA . ILE A 1 86 ? -15.697 -4.119 9.846 1.00 95.19 86 ILE A CA 1
ATOM 680 C C . ILE A 1 86 ? -15.173 -2.877 9.117 1.00 95.19 86 ILE A C 1
ATOM 682 O O . ILE A 1 86 ? -15.266 -2.811 7.896 1.00 95.19 86 ILE A O 1
ATOM 686 N N . ASN A 1 87 ? -14.568 -1.921 9.824 1.00 95.94 87 ASN A N 1
ATOM 687 C CA . ASN A 1 87 ? -14.000 -0.722 9.203 1.00 95.94 87 ASN A CA 1
ATOM 688 C C . ASN A 1 87 ? -12.815 -1.047 8.283 1.00 95.94 87 ASN A C 1
ATOM 690 O O . ASN A 1 87 ? -12.732 -0.490 7.189 1.00 95.94 87 ASN A O 1
ATOM 694 N N . VAL A 1 88 ? -11.943 -1.985 8.668 1.00 94.94 88 VAL A N 1
ATOM 695 C CA . VAL A 1 88 ? -10.886 -2.495 7.778 1.00 94.94 88 VAL A CA 1
ATOM 696 C C . VAL A 1 88 ? -11.506 -3.107 6.521 1.00 94.94 88 VAL A C 1
ATOM 698 O O . VAL A 1 88 ? -11.108 -2.756 5.411 1.00 94.94 88 VAL A O 1
ATOM 701 N N . PHE A 1 89 ? -12.532 -3.949 6.672 1.00 95.62 89 PHE A N 1
ATOM 702 C CA . PHE A 1 89 ? -13.237 -4.540 5.536 1.00 95.62 89 PHE A CA 1
ATOM 703 C C . PHE A 1 89 ? -13.870 -3.477 4.625 1.00 95.62 89 PHE A C 1
ATOM 705 O O . PHE A 1 89 ? -13.695 -3.525 3.412 1.00 95.62 89 PHE A O 1
ATOM 712 N N . ILE A 1 90 ? -14.527 -2.462 5.188 1.00 96.19 90 ILE A N 1
ATOM 713 C CA . ILE A 1 90 ? -15.128 -1.361 4.423 1.00 96.19 90 ILE A CA 1
ATOM 714 C C . ILE A 1 90 ? -14.076 -0.570 3.649 1.00 96.19 90 ILE A C 1
ATOM 716 O O . ILE A 1 90 ? -14.309 -0.252 2.487 1.00 96.19 90 ILE A O 1
ATOM 720 N N . SER A 1 91 ? -12.915 -0.285 4.248 1.00 95.88 91 SER A N 1
ATOM 721 C CA . SER A 1 91 ? -11.831 0.414 3.543 1.00 95.88 91 SER A CA 1
ATOM 722 C C . SER A 1 91 ? -11.277 -0.384 2.356 1.00 95.88 91 SER A C 1
ATOM 724 O O . SER A 1 91 ? -10.781 0.191 1.394 1.00 95.88 91 SER A O 1
ATOM 726 N N . PHE A 1 92 ? -11.422 -1.710 2.367 1.00 95.81 92 PHE A N 1
ATOM 727 C CA . PHE A 1 92 ? -10.994 -2.576 1.272 1.00 95.81 92 PHE A CA 1
ATOM 728 C C . PHE A 1 92 ? -12.000 -2.634 0.107 1.00 95.81 92 PHE A C 1
ATOM 730 O O . PHE A 1 92 ? -11.584 -2.759 -1.046 1.00 95.81 92 PHE A O 1
ATOM 737 N N . ILE A 1 93 ? -13.308 -2.503 0.375 1.00 96.75 93 ILE A N 1
ATOM 738 C CA . ILE A 1 93 ? -14.378 -2.686 -0.629 1.00 96.75 93 ILE A CA 1
ATOM 739 C C . ILE A 1 93 ? -14.198 -1.814 -1.885 1.00 96.75 93 ILE A C 1
ATOM 741 O O . ILE A 1 93 ? -14.237 -2.384 -2.979 1.00 96.75 93 ILE A O 1
ATOM 745 N N . PRO A 1 94 ? -13.987 -0.481 -1.803 1.00 95.94 94 PRO A N 1
ATOM 746 C CA . PRO A 1 94 ? -13.875 0.354 -2.999 1.00 95.94 94 PRO A CA 1
ATOM 747 C C . PRO A 1 94 ? -12.750 -0.107 -3.928 1.00 95.94 94 PRO A C 1
ATOM 749 O O . PRO A 1 94 ? -12.944 -0.193 -5.140 1.00 95.94 94 PRO A O 1
ATOM 752 N N . ALA A 1 95 ? -11.606 -0.484 -3.350 1.00 94.50 95 ALA A N 1
ATOM 753 C CA . ALA A 1 95 ? -10.458 -0.947 -4.112 1.00 94.50 95 ALA A CA 1
ATOM 754 C C . ALA A 1 95 ? -10.730 -2.290 -4.811 1.00 94.50 95 ALA A C 1
ATOM 756 O O . ALA A 1 95 ? -10.320 -2.481 -5.951 1.00 94.50 95 ALA A O 1
ATOM 757 N N . VAL A 1 96 ? -11.460 -3.214 -4.184 1.00 94.88 96 VAL A N 1
ATOM 758 C CA . VAL A 1 96 ? -11.856 -4.464 -4.857 1.00 94.88 96 VAL A CA 1
ATOM 759 C C . VAL A 1 96 ? -12.813 -4.185 -6.004 1.00 94.88 96 VAL A C 1
ATOM 761 O O . VAL A 1 96 ? -12.596 -4.662 -7.113 1.00 94.88 96 VAL A O 1
ATOM 764 N N . VAL A 1 97 ? -13.864 -3.406 -5.748 1.00 96.31 97 VAL A N 1
ATOM 765 C CA . VAL A 1 97 ? -14.919 -3.144 -6.732 1.00 96.31 97 VAL A CA 1
ATOM 766 C C . VAL A 1 97 ? -14.343 -2.442 -7.958 1.00 96.31 97 VAL A C 1
ATOM 768 O O . VAL A 1 97 ? -14.508 -2.924 -9.077 1.00 96.31 97 VAL A O 1
ATOM 771 N N . ILE A 1 98 ? -13.617 -1.341 -7.754 1.00 95.19 98 ILE A N 1
ATOM 772 C CA . ILE A 1 98 ? -13.021 -0.585 -8.860 1.00 95.19 98 ILE A CA 1
ATOM 773 C C . ILE A 1 98 ? -11.912 -1.403 -9.524 1.00 95.19 98 ILE A C 1
ATOM 775 O O . ILE A 1 98 ? -11.836 -1.430 -10.748 1.00 95.19 98 ILE A O 1
ATOM 779 N N . GLY A 1 99 ? -11.097 -2.124 -8.749 1.00 92.81 99 GLY A N 1
ATOM 780 C CA . GLY A 1 99 ? -9.993 -2.920 -9.280 1.00 92.81 99 GLY A CA 1
ATOM 781 C C . GLY A 1 99 ? -10.466 -4.046 -10.195 1.00 92.81 99 GLY A C 1
ATOM 782 O O . GLY A 1 99 ? -9.865 -4.263 -11.241 1.00 92.81 99 GLY A O 1
ATOM 783 N N . VAL A 1 100 ? -11.564 -4.722 -9.843 1.00 94.00 100 VAL A N 1
ATOM 784 C CA . VAL A 1 100 ? -12.168 -5.770 -10.679 1.00 94.00 100 VAL A CA 1
ATOM 785 C C . VAL A 1 100 ? -12.803 -5.176 -11.936 1.00 94.00 100 VAL A C 1
ATOM 787 O O . VAL A 1 100 ? -12.584 -5.699 -13.023 1.00 94.00 100 VAL A O 1
ATOM 790 N N . ILE A 1 101 ? -13.550 -4.073 -11.811 1.00 94.94 101 ILE A N 1
ATOM 791 C CA . ILE A 1 101 ? -14.233 -3.438 -12.952 1.00 94.94 101 ILE A CA 1
ATOM 792 C C . ILE A 1 101 ? -13.229 -2.835 -13.946 1.00 94.94 101 ILE A C 1
ATOM 794 O O . ILE A 1 101 ? -13.432 -2.915 -15.154 1.00 94.94 101 ILE A O 1
ATOM 798 N N . ALA A 1 102 ? -12.148 -2.231 -13.453 1.00 93.12 102 ALA A N 1
ATOM 799 C CA . ALA A 1 102 ? -11.190 -1.484 -14.263 1.00 93.12 102 ALA A CA 1
ATOM 800 C C . ALA A 1 102 ? -9.913 -2.272 -14.609 1.00 93.12 102 ALA A C 1
ATOM 802 O O . ALA A 1 102 ? -8.975 -1.681 -15.143 1.00 93.12 102 ALA A O 1
ATOM 803 N N . VAL A 1 103 ? -9.842 -3.580 -14.321 1.00 89.31 103 VAL A N 1
ATOM 804 C CA . VAL A 1 103 ? -8.59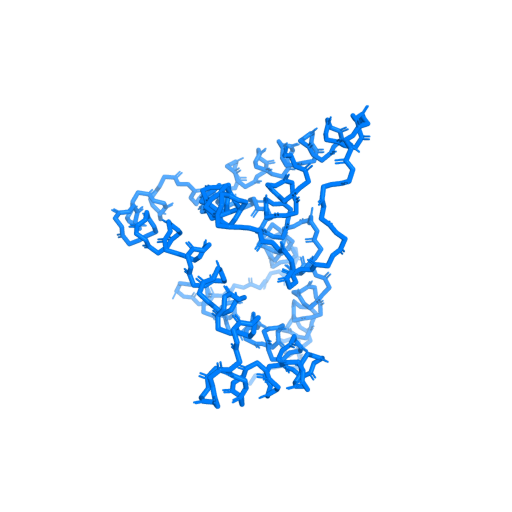9 -4.368 -14.442 1.00 89.31 103 VAL A CA 1
ATOM 805 C C . VAL A 1 103 ? -7.961 -4.277 -15.832 1.00 89.31 103 VAL A C 1
ATOM 807 O O . VAL A 1 103 ? -6.749 -4.073 -15.938 1.00 89.31 103 VAL A O 1
ATOM 810 N N . ASP A 1 104 ? -8.764 -4.373 -16.893 1.00 89.00 104 ASP A N 1
ATOM 811 C CA . ASP A 1 104 ? -8.274 -4.334 -18.274 1.00 89.00 104 ASP A CA 1
ATOM 812 C C . ASP A 1 104 ? -7.788 -2.936 -18.653 1.00 89.00 104 ASP A C 1
ATOM 814 O O . ASP A 1 104 ? -6.713 -2.786 -19.234 1.00 89.00 104 ASP A O 1
ATOM 818 N N . PHE A 1 105 ? -8.524 -1.901 -18.239 1.00 90.44 105 PHE A N 1
ATOM 819 C CA . PHE A 1 105 ? -8.135 -0.509 -18.445 1.00 90.44 105 PHE A CA 1
ATOM 820 C C . PHE A 1 105 ? -6.810 -0.185 -17.747 1.00 90.44 105 PHE A C 1
ATOM 822 O O . PHE A 1 105 ? -5.905 0.378 -18.362 1.00 90.44 105 PHE A O 1
ATOM 829 N N . ILE A 1 106 ? -6.660 -0.590 -16.482 1.00 86.38 106 ILE A N 1
ATOM 830 C CA . ILE A 1 106 ? -5.428 -0.381 -15.714 1.00 86.38 106 ILE A CA 1
ATOM 831 C C . ILE A 1 106 ? -4.253 -1.050 -16.439 1.00 86.38 106 ILE A C 1
ATOM 833 O O . ILE A 1 106 ? -3.229 -0.405 -16.669 1.00 86.38 106 ILE A O 1
ATOM 837 N N . LYS A 1 107 ? -4.412 -2.318 -16.847 1.00 83.44 107 LYS A N 1
ATOM 838 C CA . LYS A 1 107 ? -3.383 -3.098 -17.556 1.00 83.44 107 LYS A CA 1
ATOM 839 C C . LYS A 1 107 ? -2.964 -2.483 -18.888 1.00 83.44 107 LYS A C 1
ATOM 841 O O . LYS A 1 107 ? -1.774 -2.462 -19.178 1.00 83.44 107 LYS A O 1
ATOM 846 N N . GLN A 1 108 ? -3.917 -2.001 -19.680 1.00 85.31 108 GLN A N 1
ATOM 847 C CA . GLN A 1 108 ? -3.653 -1.528 -21.041 1.00 85.31 108 GLN A CA 1
ATOM 848 C C . GLN A 1 108 ? -3.183 -0.071 -21.095 1.00 85.31 108 GLN A C 1
ATOM 850 O O . GLN A 1 108 ? -2.367 0.270 -21.945 1.00 85.31 108 GLN A O 1
ATOM 855 N N . VAL A 1 109 ? -3.691 0.788 -20.206 1.0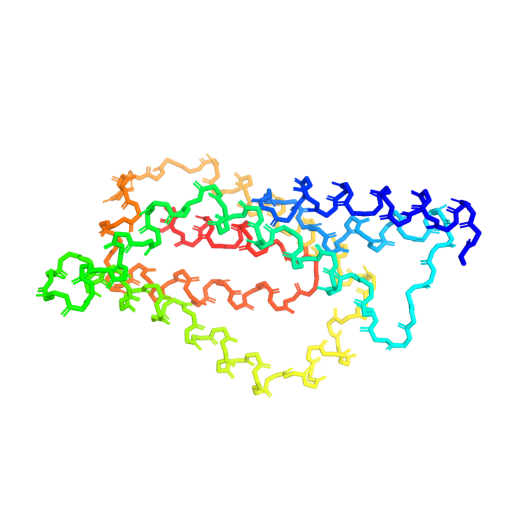0 84.38 109 VAL A N 1
ATOM 856 C CA . VAL A 1 109 ? -3.501 2.245 -20.307 1.00 84.38 109 VAL A CA 1
ATOM 857 C C . VAL A 1 109 ? -2.516 2.774 -19.270 1.00 84.38 109 VAL A C 1
ATOM 859 O O . VAL A 1 109 ? -1.708 3.650 -19.573 1.00 84.38 109 VAL A O 1
ATOM 862 N N . LEU A 1 110 ? -2.565 2.258 -18.038 1.00 84.31 110 LEU A N 1
ATOM 863 C CA . LEU A 1 110 ? -1.828 2.852 -16.918 1.00 84.31 110 LEU A CA 1
ATOM 864 C C . LEU A 1 110 ? -0.442 2.233 -16.700 1.00 84.31 110 LEU A C 1
ATOM 866 O O . LEU A 1 110 ? 0.407 2.847 -16.058 1.00 84.31 110 LEU A O 1
ATOM 870 N N . PHE A 1 111 ? -0.169 1.045 -17.242 1.00 79.00 111 PHE A N 1
ATOM 871 C CA . PHE A 1 111 ? 1.148 0.409 -17.143 1.00 79.00 111 PHE A CA 1
ATOM 872 C C . PHE A 1 111 ? 2.108 0.887 -18.236 1.00 79.00 111 PHE A C 1
ATOM 874 O O . PHE A 1 111 ? 2.522 0.126 -19.107 1.00 79.00 111 PHE A O 1
ATOM 881 N N . SER A 1 112 ? 2.510 2.155 -18.150 1.00 84.38 112 SER A N 1
ATOM 882 C CA . SER A 1 112 ? 3.615 2.706 -18.937 1.00 84.38 112 SER A CA 1
ATOM 883 C C . SER A 1 112 ? 4.655 3.383 -18.031 1.00 84.38 112 SER A C 1
ATOM 885 O O . SER A 1 112 ? 4.295 3.921 -16.979 1.00 84.38 112 SER A O 1
ATOM 887 N N . PRO A 1 113 ? 5.950 3.389 -18.409 1.00 83.81 113 PRO A N 1
ATOM 888 C CA . PRO A 1 113 ? 6.991 4.049 -17.617 1.00 83.81 113 PRO A CA 1
ATOM 889 C C . PRO A 1 113 ? 6.715 5.536 -17.357 1.00 83.81 113 PRO A C 1
ATOM 891 O O . PRO A 1 113 ? 7.026 6.040 -16.280 1.00 83.81 113 PRO A O 1
ATOM 894 N N . SER A 1 114 ? 6.091 6.232 -18.314 1.00 88.25 114 SER A N 1
ATOM 895 C CA . SER A 1 114 ? 5.713 7.640 -18.166 1.00 88.25 114 SER A CA 1
ATOM 896 C C . SER A 1 114 ? 4.645 7.837 -17.091 1.00 88.25 114 SER A C 1
ATOM 898 O O . SER A 1 114 ? 4.804 8.721 -16.253 1.00 88.25 114 SER A O 1
ATOM 900 N N . VAL A 1 115 ? 3.611 6.987 -17.048 1.00 90.81 115 VAL A N 1
ATOM 901 C CA . VAL A 1 115 ? 2.578 7.037 -15.997 1.00 90.81 115 VAL A CA 1
ATOM 902 C C . VAL A 1 115 ? 3.191 6.788 -14.621 1.00 90.81 115 VAL A C 1
ATOM 904 O O . VAL A 1 115 ? 2.915 7.549 -13.696 1.00 90.81 115 VAL A O 1
ATOM 907 N N . VAL A 1 116 ? 4.077 5.794 -14.496 1.00 88.19 116 VAL A N 1
ATOM 908 C CA . VAL A 1 116 ? 4.775 5.494 -13.233 1.00 88.19 116 VAL A CA 1
ATOM 909 C C . VAL A 1 116 ? 5.600 6.691 -12.757 1.00 88.19 116 VAL A C 1
ATOM 911 O O . VAL A 1 116 ? 5.502 7.082 -11.593 1.00 88.19 116 VAL A O 1
ATOM 914 N N . ALA A 1 117 ? 6.375 7.309 -13.651 1.00 89.56 117 ALA A N 1
ATOM 915 C CA . ALA A 1 117 ? 7.182 8.482 -13.325 1.00 89.56 117 ALA A CA 1
ATOM 916 C C . ALA A 1 117 ? 6.316 9.683 -12.910 1.00 89.56 117 ALA A C 1
ATOM 918 O O . ALA A 1 117 ? 6.599 10.337 -11.905 1.00 89.56 117 ALA A O 1
ATOM 919 N N . SER A 1 118 ? 5.228 9.955 -13.639 1.00 92.31 118 SER A N 1
ATOM 920 C CA . SER A 1 118 ? 4.287 11.019 -13.281 1.00 92.31 118 SER A CA 1
ATOM 921 C C . SER A 1 118 ? 3.615 10.761 -11.931 1.00 92.31 118 SER A C 1
ATOM 923 O O . SER A 1 118 ? 3.512 11.682 -11.124 1.00 92.31 118 SER A O 1
ATOM 925 N N . ALA A 1 119 ? 3.208 9.521 -11.648 1.00 92.50 119 ALA A N 1
ATOM 926 C CA . ALA A 1 119 ? 2.588 9.147 -10.380 1.00 92.50 119 ALA A CA 1
ATOM 927 C C . ALA A 1 119 ? 3.538 9.331 -9.184 1.00 92.5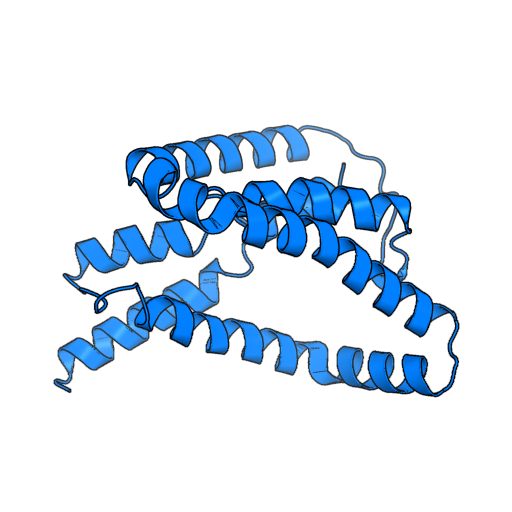0 119 ALA A C 1
ATOM 929 O O . ALA A 1 119 ? 3.106 9.818 -8.141 1.00 92.50 119 ALA A O 1
ATOM 930 N N . LEU A 1 120 ? 4.833 9.023 -9.339 1.00 90.75 120 LEU A N 1
ATOM 931 C CA . LEU A 1 120 ? 5.854 9.282 -8.315 1.00 90.75 120 LEU A CA 1
ATOM 932 C C . LEU A 1 120 ? 5.992 10.778 -8.006 1.00 90.75 120 LEU A C 1
ATOM 934 O O . LEU A 1 120 ? 5.990 11.171 -6.840 1.00 90.75 120 LEU A O 1
ATOM 938 N N . ILE A 1 121 ? 6.074 11.614 -9.046 1.00 93.00 121 ILE A N 1
ATOM 939 C CA . ILE A 1 121 ? 6.196 13.071 -8.895 1.00 93.00 121 ILE A CA 1
ATOM 940 C C . ILE A 1 121 ? 4.943 13.640 -8.224 1.00 93.00 121 ILE A C 1
ATOM 942 O O . ILE A 1 121 ? 5.046 14.374 -7.243 1.00 93.00 121 ILE A O 1
ATOM 946 N N . ILE A 1 122 ? 3.756 13.277 -8.717 1.00 93.81 122 ILE A N 1
ATOM 947 C CA . ILE A 1 122 ? 2.482 13.737 -8.152 1.00 93.81 122 ILE A CA 1
ATOM 948 C C . ILE A 1 122 ? 2.343 13.263 -6.702 1.00 93.81 122 ILE A C 1
ATOM 950 O O . ILE A 1 122 ? 1.972 14.055 -5.840 1.00 93.81 122 ILE A O 1
ATOM 954 N N . GLY A 1 123 ? 2.682 12.005 -6.413 1.00 91.69 123 GLY A N 1
ATOM 955 C CA . GLY A 1 123 ? 2.668 11.454 -5.061 1.00 91.69 123 GLY A CA 1
ATOM 956 C C . GLY A 1 123 ? 3.564 12.240 -4.103 1.00 91.69 123 GLY A C 1
ATOM 957 O O . GLY A 1 123 ? 3.110 12.619 -3.026 1.00 91.69 123 GLY A O 1
ATOM 958 N N . ALA A 1 124 ? 4.794 12.562 -4.513 1.00 91.50 124 ALA A N 1
ATOM 959 C CA . ALA A 1 124 ? 5.710 13.377 -3.716 1.00 91.50 124 ALA A CA 1
ATOM 960 C C . ALA A 1 124 ? 5.160 14.792 -3.459 1.00 91.50 124 ALA A C 1
ATOM 962 O O . ALA A 1 124 ? 5.174 15.268 -2.324 1.00 91.50 124 ALA A O 1
ATOM 963 N N . LEU A 1 125 ? 4.611 15.447 -4.489 1.00 93.94 125 LEU A N 1
ATOM 964 C CA . LEU A 1 125 ? 3.987 16.767 -4.348 1.00 93.94 125 LEU A CA 1
ATOM 965 C C . LEU A 1 125 ? 2.775 16.739 -3.408 1.00 93.94 125 LEU A C 1
ATOM 967 O O . LEU A 1 125 ? 2.595 17.665 -2.619 1.00 93.94 125 LEU A O 1
ATOM 971 N N . LEU A 1 126 ? 1.960 15.681 -3.460 1.00 91.81 126 LEU A N 1
ATOM 972 C CA . LEU A 1 126 ? 0.829 15.502 -2.550 1.00 91.81 126 LEU A CA 1
ATOM 973 C C . LEU A 1 126 ? 1.290 15.325 -1.103 1.00 91.81 126 LEU A C 1
ATOM 975 O O . LEU A 1 126 ? 0.702 15.942 -0.219 1.00 91.81 126 LEU A O 1
ATOM 979 N N . ILE A 1 127 ? 2.348 14.545 -0.858 1.00 90.69 127 ILE A N 1
ATOM 980 C CA . ILE A 1 127 ? 2.929 14.399 0.486 1.00 90.69 127 ILE A CA 1
ATOM 981 C C . ILE A 1 127 ? 3.366 15.768 1.019 1.00 90.69 127 ILE A C 1
ATOM 983 O O . ILE A 1 127 ? 2.929 16.151 2.102 1.00 90.69 127 ILE A O 1
ATOM 987 N N . PHE A 1 128 ? 4.123 16.550 0.239 1.00 91.69 128 PHE A N 1
ATOM 988 C CA . PHE A 1 128 ? 4.534 17.897 0.653 1.00 91.69 128 PHE A CA 1
ATOM 989 C C . PHE A 1 128 ? 3.347 18.832 0.905 1.00 91.69 128 PHE A C 1
ATOM 991 O O . PHE A 1 128 ? 3.349 19.590 1.872 1.00 91.69 128 PHE A O 1
ATOM 998 N N . ALA A 1 129 ? 2.310 18.777 0.066 1.00 91.75 129 ALA A N 1
ATOM 999 C CA . ALA A 1 129 ? 1.118 19.603 0.235 1.00 91.75 129 ALA A CA 1
ATOM 1000 C C . ALA A 1 129 ? 0.319 19.247 1.500 1.00 91.75 129 ALA A C 1
ATOM 1002 O O . ALA A 1 129 ? -0.283 20.129 2.117 1.00 91.75 129 ALA A O 1
ATOM 1003 N N . VAL A 1 130 ? 0.290 17.965 1.874 1.00 90.44 130 VAL A N 1
ATOM 1004 C CA . VAL A 1 130 ? -0.359 17.475 3.097 1.00 90.44 130 VAL A CA 1
ATOM 1005 C C . VAL A 1 130 ? 0.469 17.857 4.321 1.00 90.44 130 VAL A C 1
ATOM 1007 O O . VAL A 1 130 ? -0.079 18.393 5.277 1.00 90.44 130 VAL A O 1
ATOM 1010 N N . GLU A 1 131 ? 1.784 17.663 4.277 1.00 88.88 131 GLU A N 1
ATOM 1011 C CA . GLU A 1 131 ? 2.690 18.008 5.377 1.00 88.88 131 GLU A CA 1
ATOM 1012 C C . GLU A 1 131 ? 2.746 19.520 5.647 1.00 88.88 131 GLU A C 1
ATOM 1014 O O . GLU A 1 131 ? 2.819 19.948 6.796 1.00 88.88 131 GLU A O 1
ATOM 1019 N N . ALA A 1 132 ? 2.613 20.351 4.608 1.00 90.81 132 ALA A N 1
ATOM 1020 C CA . ALA A 1 132 ? 2.550 21.807 4.747 1.00 90.81 132 ALA A CA 1
ATOM 1021 C C . ALA A 1 132 ? 1.272 22.315 5.448 1.00 90.81 132 ALA A C 1
ATOM 1023 O O . ALA A 1 132 ? 1.179 23.500 5.781 1.00 90.81 132 ALA A O 1
ATOM 1024 N N . LYS A 1 133 ? 0.262 21.459 5.657 1.00 89.00 133 LYS A N 1
ATOM 1025 C CA . LYS A 1 133 ? -0.994 21.821 6.324 1.00 89.00 133 LYS A CA 1
ATOM 1026 C C . LYS A 1 133 ? -1.010 21.351 7.776 1.00 89.00 133 LYS A C 1
ATOM 1028 O O . LYS A 1 133 ? -0.738 20.199 8.091 1.00 89.00 133 LYS A O 1
ATOM 1033 N N . ASN A 1 134 ? -1.481 22.226 8.664 1.00 81.75 134 ASN A N 1
ATOM 1034 C CA . ASN A 1 134 ? -1.750 21.880 10.061 1.00 81.75 134 ASN A CA 1
ATOM 1035 C C . ASN A 1 134 ? -3.107 21.174 10.198 1.00 81.75 134 ASN A C 1
ATOM 1037 O O . ASN A 1 134 ? -4.119 21.799 10.531 1.00 81.75 134 ASN A O 1
ATOM 1041 N N . PHE A 1 135 ? -3.142 19.869 9.935 1.00 83.19 135 PHE A N 1
ATOM 1042 C CA . PHE A 1 135 ? -4.322 19.052 10.209 1.00 83.19 135 PHE A CA 1
ATOM 1043 C C . PHE A 1 135 ? -4.520 18.879 11.719 1.00 83.19 135 PHE A C 1
ATOM 1045 O O . PHE A 1 135 ? -3.589 18.576 12.465 1.00 83.19 135 PHE A O 1
ATOM 1052 N N . LYS A 1 136 ? -5.759 19.053 12.192 1.00 82.38 136 LYS A N 1
ATOM 1053 C CA . LYS A 1 136 ? -6.109 18.695 13.571 1.00 82.38 136 LYS A CA 1
ATOM 1054 C C . LYS A 1 136 ? -6.178 17.176 13.667 1.00 82.38 136 LYS A C 1
ATOM 1056 O O . LYS A 1 136 ? -6.961 16.561 12.949 1.00 82.38 136 LYS A O 1
ATOM 1061 N N . VAL A 1 137 ? -5.403 16.584 14.574 1.00 82.56 137 VAL A N 1
ATOM 1062 C CA . VAL A 1 137 ? -5.424 15.136 14.821 1.00 82.56 137 VAL A CA 1
ATOM 1063 C C . VAL A 1 137 ? -6.815 14.728 15.312 1.00 82.56 137 VAL A C 1
ATOM 1065 O O . VAL A 1 137 ? -7.204 15.052 16.431 1.00 82.56 137 VAL A O 1
ATOM 1068 N N . GLN A 1 138 ? -7.576 14.030 14.466 1.00 80.75 138 GLN A N 1
ATOM 1069 C CA . GLN A 1 138 ? -8.921 13.547 14.811 1.00 80.75 138 GLN A CA 1
ATOM 1070 C C . GLN A 1 138 ? -8.898 12.147 15.432 1.00 80.75 138 GLN A C 1
ATOM 1072 O O . GLN A 1 138 ? -9.825 11.756 16.140 1.00 80.75 138 GLN A O 1
ATOM 1077 N N . THR A 1 139 ? -7.869 11.351 15.140 1.00 86.38 139 THR A N 1
ATOM 1078 C CA . THR A 1 139 ? -7.801 9.942 15.533 1.00 86.38 139 THR A CA 1
ATOM 1079 C C . THR A 1 139 ? -6.357 9.561 15.820 1.00 86.38 139 THR A C 1
ATOM 1081 O O . THR A 1 139 ? -5.504 9.673 14.948 1.00 86.38 139 THR A O 1
ATOM 1084 N N . ILE A 1 140 ? -6.088 9.132 17.055 1.00 85.94 140 ILE A N 1
ATOM 1085 C CA . ILE A 1 140 ? -4.733 8.788 17.519 1.00 85.94 140 ILE A CA 1
ATOM 1086 C C . ILE A 1 140 ? -4.424 7.311 17.249 1.00 85.94 140 ILE A C 1
ATOM 1088 O O . ILE A 1 140 ? -3.326 6.965 16.827 1.00 85.94 140 ILE A O 1
ATOM 1092 N N . GLU A 1 141 ? -5.404 6.431 17.459 1.00 88.69 141 GLU A N 1
ATOM 1093 C CA . GLU A 1 141 ? -5.236 4.990 17.271 1.00 88.69 141 GLU A CA 1
ATOM 1094 C C . GLU A 1 141 ? -6.054 4.476 16.091 1.00 88.69 141 GLU A C 1
ATOM 1096 O O . GLU A 1 141 ? -7.225 4.821 15.933 1.00 88.69 141 GLU A O 1
ATOM 1101 N N . ALA A 1 142 ? -5.479 3.555 15.314 1.00 86.75 142 ALA A N 1
ATOM 1102 C CA . ALA A 1 142 ? -6.164 2.928 14.182 1.00 86.75 142 ALA A CA 1
ATOM 1103 C C . ALA A 1 142 ? -7.485 2.233 14.576 1.00 86.75 142 ALA A C 1
ATOM 1105 O O . ALA A 1 142 ? -8.436 2.213 13.801 1.00 86.75 142 ALA A O 1
ATOM 1106 N N . THR A 1 143 ? -7.571 1.696 15.795 1.00 88.44 143 THR A N 1
ATOM 1107 C CA . THR A 1 143 ? -8.775 1.073 16.379 1.00 88.44 143 THR A CA 1
ATOM 1108 C C . THR A 1 143 ? -9.947 2.040 16.531 1.00 88.44 143 THR A C 1
ATOM 1110 O O . THR A 1 143 ? -11.097 1.606 16.553 1.00 88.44 143 THR A O 1
ATOM 1113 N N . ASN A 1 144 ? -9.669 3.345 16.579 1.00 91.00 144 ASN A N 1
ATOM 1114 C CA . ASN A 1 144 ? -10.669 4.395 16.747 1.00 91.00 144 ASN A CA 1
ATOM 1115 C C . ASN A 1 144 ? -11.153 4.992 15.419 1.00 91.00 144 ASN A C 1
ATOM 1117 O O . ASN A 1 144 ? -12.061 5.826 15.438 1.00 91.00 144 ASN A O 1
ATOM 1121 N N . ILE A 1 145 ? -10.610 4.543 14.278 1.00 91.25 145 ILE A N 1
ATOM 1122 C CA . ILE A 1 145 ? -11.055 4.973 12.947 1.00 91.25 145 ILE A CA 1
ATOM 1123 C C . ILE A 1 145 ? -12.566 4.755 12.824 1.00 91.25 145 ILE A C 1
ATOM 1125 O O . ILE A 1 145 ? -13.095 3.668 13.081 1.00 91.25 145 ILE A O 1
ATOM 1129 N N . GLY A 1 146 ? -13.282 5.821 12.472 1.00 92.69 146 GLY A N 1
ATOM 1130 C CA . GLY A 1 146 ? -14.724 5.805 12.260 1.00 92.69 146 GLY A CA 1
ATOM 1131 C C . GLY A 1 146 ? -15.117 5.255 10.889 1.00 92.69 146 GLY A C 1
ATOM 1132 O O . GLY A 1 146 ? -14.310 5.180 9.969 1.00 92.69 146 GLY A O 1
ATOM 1133 N N . PHE A 1 147 ? -16.402 4.942 10.724 1.00 93.75 147 PHE A N 1
ATOM 1134 C CA . PHE A 1 147 ? -16.955 4.454 9.455 1.00 93.75 147 PHE A CA 1
ATOM 1135 C C . PHE A 1 147 ? -16.707 5.423 8.283 1.00 93.75 147 PHE A C 1
ATOM 1137 O O . PHE A 1 147 ? -16.287 5.009 7.207 1.00 93.75 147 PHE A O 1
ATOM 1144 N N . LYS A 1 148 ? -16.904 6.734 8.504 1.00 93.06 148 LYS A N 1
ATOM 1145 C CA . LYS A 1 148 ? -16.667 7.766 7.479 1.00 93.06 148 LYS A CA 1
ATOM 1146 C C . LYS A 1 148 ? -15.204 7.795 7.027 1.00 93.06 148 LYS A C 1
ATOM 1148 O O . LYS A 1 148 ? -14.941 7.799 5.832 1.00 93.06 148 LYS A O 1
ATOM 1153 N N . GLN A 1 149 ? -14.271 7.763 7.979 1.00 93.19 149 GLN A N 1
ATOM 1154 C CA . GLN A 1 149 ? -12.835 7.735 7.694 1.00 93.19 149 GLN A CA 1
ATOM 1155 C C . GLN A 1 149 ? -12.443 6.456 6.946 1.00 93.19 149 GLN A C 1
ATOM 1157 O O . GLN A 1 149 ? -11.706 6.532 5.973 1.00 93.19 149 GLN A O 1
ATOM 1162 N N . ALA A 1 150 ? -12.986 5.296 7.329 1.00 95.56 150 ALA A N 1
ATOM 1163 C CA . ALA A 1 150 ? -12.721 4.035 6.638 1.00 95.56 150 ALA A CA 1
ATOM 1164 C C . ALA A 1 150 ? -13.114 4.080 5.149 1.00 95.56 150 ALA A C 1
ATOM 1166 O O . ALA A 1 150 ? -12.350 3.625 4.300 1.00 95.56 150 ALA A O 1
ATOM 1167 N N . ILE A 1 151 ? -14.268 4.675 4.822 1.00 95.38 151 ILE A N 1
ATOM 1168 C CA . ILE A 1 151 ? -14.696 4.867 3.427 1.00 95.38 151 ILE A CA 1
AT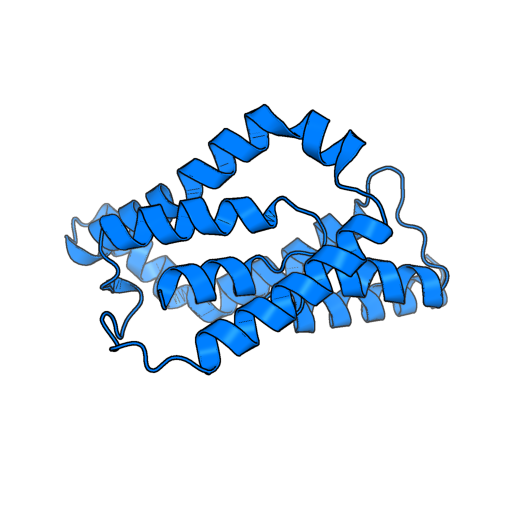OM 1169 C C . ILE A 1 151 ? -13.753 5.816 2.686 1.00 95.38 151 ILE A C 1
ATOM 1171 O O . ILE A 1 151 ? -13.348 5.505 1.570 1.00 95.38 151 ILE A O 1
ATOM 1175 N N . VAL A 1 152 ? -13.390 6.952 3.292 1.00 94.69 152 VAL A N 1
ATOM 1176 C CA . VAL A 1 152 ? -12.465 7.920 2.675 1.00 94.69 152 VAL A CA 1
ATOM 1177 C C . VAL A 1 152 ? -11.117 7.263 2.387 1.00 94.69 152 VAL A C 1
ATOM 1179 O O . VAL A 1 152 ? -10.645 7.338 1.256 1.00 94.69 152 VAL A O 1
ATOM 1182 N N . ILE A 1 153 ? -10.548 6.538 3.355 1.00 96.06 153 ILE A N 1
ATOM 1183 C CA . ILE A 1 153 ? -9.299 5.786 3.177 1.00 96.06 153 ILE A CA 1
ATOM 1184 C C . ILE A 1 153 ? -9.428 4.809 2.003 1.00 96.06 153 ILE A C 1
ATOM 1186 O O . ILE A 1 153 ? -8.551 4.778 1.145 1.00 96.06 153 ILE A O 1
ATOM 1190 N N . GLY A 1 154 ? -10.530 4.057 1.919 1.00 96.06 154 GLY A N 1
ATOM 1191 C CA . GLY A 1 154 ? -10.755 3.108 0.827 1.00 96.06 154 GLY A CA 1
ATOM 1192 C C . GLY A 1 154 ? -10.909 3.756 -0.549 1.00 96.06 154 GLY A C 1
ATOM 1193 O O . GLY A 1 154 ? -10.369 3.258 -1.536 1.00 96.06 154 GLY A O 1
ATOM 1194 N N . LEU A 1 155 ? -11.600 4.895 -0.632 1.00 95.81 155 LEU A N 1
ATOM 1195 C CA . LEU A 1 155 ? -11.726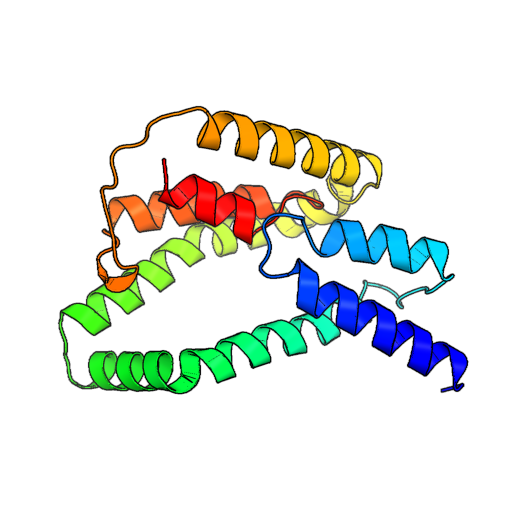 5.663 -1.873 1.00 95.81 155 LEU A CA 1
ATOM 1196 C C . 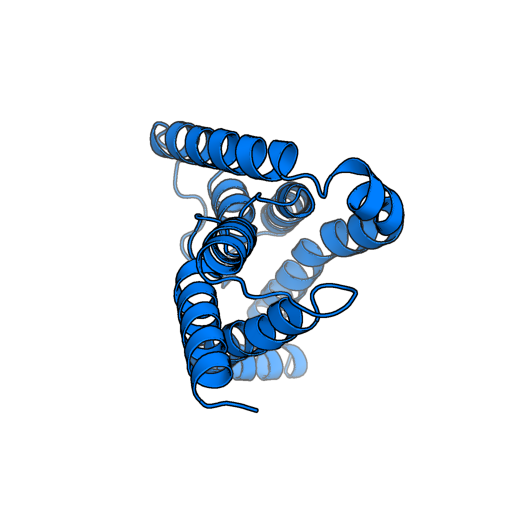LEU A 1 155 ? -10.374 6.226 -2.318 1.00 95.81 155 LEU A C 1
ATOM 1198 O O . LEU A 1 155 ? -10.005 6.084 -3.481 1.00 95.81 155 LEU A O 1
ATOM 1202 N N . VAL A 1 156 ? -9.600 6.802 -1.396 1.00 95.12 156 VAL A N 1
ATOM 1203 C CA . VAL A 1 156 ? -8.256 7.319 -1.695 1.00 95.12 156 VAL A CA 1
ATOM 1204 C C . VAL A 1 156 ? -7.300 6.176 -2.058 1.00 95.12 156 VAL A C 1
ATOM 1206 O O . VAL A 1 156 ? -6.485 6.330 -2.965 1.00 95.12 156 VAL A O 1
ATOM 1209 N N . GLN A 1 157 ? -7.443 4.992 -1.451 1.00 96.25 157 GLN A N 1
ATOM 1210 C CA . GLN A 1 157 ? -6.678 3.796 -1.819 1.00 96.25 157 GLN A CA 1
ATOM 1211 C C . GLN A 1 157 ? -6.879 3.399 -3.289 1.00 96.25 157 GLN A C 1
ATOM 1213 O O . GLN A 1 157 ? -5.980 2.808 -3.882 1.00 96.25 157 GLN A O 1
ATOM 1218 N N . CYS A 1 158 ? -8.003 3.749 -3.918 1.00 95.00 158 CYS A N 1
ATOM 1219 C CA . CYS A 1 158 ? -8.217 3.465 -5.338 1.00 95.00 158 CYS A CA 1
ATOM 1220 C C . CYS A 1 158 ? -7.225 4.215 -6.244 1.00 95.00 158 CYS A C 1
ATOM 1222 O O . CYS A 1 158 ? -6.914 3.735 -7.329 1.00 95.00 158 CYS A O 1
ATOM 1224 N N . LEU A 1 159 ? -6.637 5.327 -5.783 1.00 93.12 159 LEU A N 1
ATOM 1225 C CA . LEU A 1 159 ? -5.547 6.008 -6.495 1.00 93.12 159 LEU A CA 1
ATOM 1226 C C . LEU A 1 159 ? -4.292 5.130 -6.616 1.00 93.12 159 LEU A C 1
ATOM 1228 O O . LEU A 1 159 ? -3.521 5.287 -7.562 1.00 93.12 159 LEU A O 1
ATOM 1232 N N . ALA A 1 160 ? -4.109 4.168 -5.704 1.00 92.62 160 ALA A N 1
ATOM 1233 C CA . ALA A 1 160 ? -3.013 3.201 -5.749 1.00 92.62 160 ALA A CA 1
ATOM 1234 C C . ALA A 1 160 ? -3.135 2.195 -6.909 1.00 92.62 160 ALA A C 1
ATOM 1236 O O . ALA A 1 160 ? -2.209 1.429 -7.152 1.00 92.62 160 ALA A O 1
ATOM 1237 N N . MET A 1 161 ? -4.259 2.189 -7.636 1.00 91.56 161 MET A N 1
ATOM 1238 C CA . MET A 1 161 ? -4.401 1.418 -8.875 1.00 91.56 161 MET A CA 1
ATOM 1239 C C . MET A 1 161 ? -3.617 2.026 -10.036 1.00 91.56 161 MET A C 1
ATOM 1241 O O . MET A 1 161 ? -3.326 1.320 -10.999 1.00 91.56 161 MET A O 1
ATOM 1245 N N . ILE A 1 162 ? -3.278 3.318 -9.960 1.00 91.94 162 ILE A N 1
ATOM 1246 C CA . ILE A 1 162 ? -2.373 3.957 -10.912 1.00 91.94 162 ILE A CA 1
ATOM 1247 C C . ILE A 1 162 ? -0.958 3.451 -10.598 1.00 91.94 162 ILE A C 1
ATOM 1249 O O . ILE A 1 162 ? -0.446 3.735 -9.509 1.00 91.94 162 ILE A O 1
ATOM 1253 N N . PRO A 1 163 ? -0.306 2.705 -11.509 1.00 88.12 163 PRO A N 1
ATOM 1254 C CA . PRO A 1 163 ? 1.032 2.183 -11.278 1.00 88.12 163 PRO A CA 1
ATOM 1255 C C . PRO A 1 163 ? 2.011 3.312 -10.960 1.00 88.12 163 PRO A C 1
ATOM 1257 O O . PRO A 1 163 ? 2.006 4.348 -11.618 1.00 88.12 163 PRO A O 1
ATOM 1260 N N . GLY A 1 164 ? 2.852 3.110 -9.948 1.00 86.94 164 GLY A N 1
ATOM 1261 C CA . GLY A 1 164 ? 3.758 4.143 -9.440 1.00 86.94 164 GLY A CA 1
ATOM 1262 C C . GLY A 1 164 ? 3.198 4.939 -8.263 1.00 86.94 164 GLY A C 1
ATOM 1263 O O . GLY A 1 164 ? 3.992 5.462 -7.484 1.00 86.94 164 GLY A O 1
ATOM 1264 N N . THR A 1 165 ? 1.883 4.946 -8.037 1.00 92.25 165 THR A N 1
ATOM 1265 C CA . THR A 1 165 ? 1.309 5.497 -6.803 1.00 92.25 165 THR A CA 1
ATOM 1266 C C . THR A 1 165 ? 1.605 4.572 -5.624 1.00 92.25 165 THR A C 1
ATOM 1268 O O . THR A 1 165 ? 1.320 3.376 -5.658 1.00 92.25 165 THR A O 1
ATOM 1271 N N . SER A 1 166 ? 2.140 5.128 -4.536 1.00 93.31 166 SER A N 1
ATOM 1272 C CA . SER A 1 166 ? 2.328 4.380 -3.293 1.00 93.31 166 SER A CA 1
ATOM 1273 C C . SER A 1 166 ? 0.985 4.124 -2.599 1.00 93.31 166 SER A C 1
ATOM 1275 O O . SER A 1 166 ? 0.288 5.066 -2.215 1.00 93.31 166 SER A O 1
ATOM 1277 N N . ARG A 1 167 ? 0.636 2.849 -2.379 1.00 94.31 167 ARG A N 1
ATOM 1278 C CA . ARG A 1 167 ? -0.556 2.457 -1.604 1.00 94.31 167 ARG A CA 1
ATOM 1279 C C . ARG A 1 167 ? -0.495 2.961 -0.162 1.00 94.31 167 ARG A C 1
ATOM 1281 O O . ARG A 1 167 ? -1.493 3.473 0.349 1.00 94.31 167 ARG A O 1
ATOM 1288 N N . SER A 1 168 ? 0.657 2.821 0.492 1.00 93.38 168 SER A N 1
ATOM 1289 C CA . SER A 1 168 ? 0.879 3.352 1.840 1.00 93.38 168 SER A CA 1
ATOM 1290 C C . SER A 1 168 ? 0.749 4.877 1.844 1.00 93.38 168 SER A C 1
ATOM 1292 O O . SER A 1 168 ? 0.014 5.413 2.664 1.00 93.38 168 SER A O 1
ATOM 1294 N N . GLY A 1 169 ? 1.339 5.575 0.869 1.00 92.88 169 GLY A N 1
ATOM 1295 C CA . GLY A 1 169 ? 1.186 7.026 0.716 1.00 92.88 169 GLY A CA 1
ATOM 1296 C C . GLY A 1 169 ? -0.273 7.464 0.559 1.00 92.88 169 GLY A C 1
ATOM 1297 O O . GLY A 1 169 ? -0.741 8.318 1.308 1.00 92.88 169 GLY A O 1
ATOM 1298 N N . ALA A 1 170 ? -1.020 6.837 -0.354 1.00 93.94 170 ALA A N 1
ATOM 1299 C CA . ALA A 1 170 ? -2.430 7.150 -0.587 1.00 93.94 170 ALA A CA 1
ATOM 1300 C C . ALA A 1 170 ? -3.282 6.951 0.680 1.00 93.94 170 ALA A C 1
ATOM 1302 O O . ALA A 1 170 ? -4.039 7.835 1.073 1.00 93.94 170 ALA A O 1
ATOM 1303 N N . THR A 1 171 ? -3.129 5.813 1.358 1.00 94.31 171 THR A N 1
ATOM 1304 C CA . THR A 1 171 ? -3.911 5.499 2.566 1.00 94.31 171 THR A CA 1
ATOM 1305 C C . THR A 1 171 ? -3.539 6.371 3.767 1.00 94.31 171 THR A C 1
ATOM 1307 O O . THR A 1 171 ? -4.437 6.784 4.497 1.00 94.31 171 THR A O 1
ATOM 1310 N N . ILE A 1 172 ? -2.258 6.717 3.949 1.00 91.88 172 ILE A N 1
ATOM 1311 C CA . ILE A 1 172 ? -1.805 7.651 4.995 1.00 91.88 172 ILE A CA 1
ATOM 1312 C C . ILE A 1 172 ? -2.394 9.043 4.751 1.00 91.88 172 ILE A C 1
ATOM 1314 O O . ILE A 1 172 ? -2.998 9.616 5.655 1.00 91.88 172 ILE A O 1
ATOM 1318 N N . ILE A 1 173 ? -2.290 9.564 3.524 1.00 91.19 173 ILE A N 1
ATOM 1319 C CA . ILE A 1 173 ? -2.857 10.871 3.161 1.00 91.19 173 ILE A CA 1
ATOM 1320 C C . ILE A 1 173 ? -4.374 10.883 3.378 1.00 91.19 173 ILE A C 1
ATOM 1322 O O . ILE A 1 173 ? -4.903 11.816 3.984 1.00 91.19 173 ILE A O 1
ATOM 1326 N N . GLY A 1 174 ? -5.068 9.831 2.937 1.00 90.38 174 GLY A N 1
ATOM 1327 C CA . GLY A 1 174 ? -6.512 9.691 3.117 1.00 90.38 174 GLY A CA 1
ATOM 1328 C C . GLY A 1 174 ? -6.951 9.558 4.578 1.00 90.38 174 GLY A C 1
ATOM 1329 O O . GLY A 1 174 ? -8.097 9.859 4.886 1.00 90.38 174 GLY A O 1
ATOM 1330 N N . ALA A 1 175 ? -6.066 9.120 5.478 1.00 89.94 175 ALA A N 1
ATOM 1331 C CA . ALA A 1 175 ? -6.351 9.029 6.909 1.00 89.94 175 ALA A CA 1
ATOM 1332 C C . ALA A 1 175 ? -6.093 10.344 7.666 1.00 89.94 175 ALA A C 1
ATOM 1334 O O . ALA A 1 175 ? -6.718 10.585 8.699 1.00 89.94 175 ALA A O 1
ATOM 1335 N N . VAL A 1 176 ? -5.156 11.166 7.182 1.00 85.75 176 VAL A N 1
ATOM 1336 C CA . VAL A 1 176 ? -4.776 12.451 7.798 1.00 85.75 176 VAL A CA 1
ATOM 1337 C C . VAL A 1 176 ? -5.695 13.600 7.361 1.00 85.75 176 VAL A C 1
ATOM 1339 O O . VAL A 1 176 ? -5.846 14.571 8.104 1.00 85.75 176 VAL A O 1
ATOM 1342 N N . THR A 1 177 ? -6.307 13.482 6.179 1.00 71.50 177 THR A N 1
ATOM 1343 C CA . THR A 1 177 ? -7.208 14.488 5.585 1.00 71.50 177 THR A CA 1
ATOM 1344 C C . THR A 1 177 ? -8.635 14.358 6.111 1.00 71.50 177 THR A C 1
ATOM 1346 O O . THR A 1 177 ? -9.226 15.408 6.457 1.00 71.50 177 THR A O 1
#

Foldseek 3Di:
DDPLVVVLLVVLLVLCLVPQQPQQASLLVSVVSCVVSVNDDPDPNVSVVVSNVVNVVVVCVVCVVVVVVLVVCCVVVPPLSVQLVVLLVLLQVLQVVCCVVCVVVLVPPQPDNVQLVVQSVVLVVLVVVLVVDDQDPPDDDSSPQDNVLSNQLSVQLNSPSRHNGRSNSSSVSSNRD

Secondary structure (DSSP, 8-state):
--HHHHHHHHHHHHHHHHHTTTTT-HHHHHHHHHHHTT----TTTHHHHHHHHHHHHHHHHHTHHHHHHHHHHHHHT-HHHHHHHHHHHHHHHHHHHHHHHTHHHIIIII-SHHHHHHHHHHHHHHHHHHHTS------SSGGG--HHHHHHHHHHHGGGGSTT--HHHHHHHHHH-

InterPro domains:
  IPR003824 Undecaprenyl-diphosphatase UppP [PF02673] (9-176)
  IPR003824 Undecaprenyl-diphosphatase UppP [PTHR30622] (4-176)